Protein AF-A0A3E0HCX8-F1 (afdb_monomer_lite)

Secondary structure (DSSP, 8-state):
------PPPHHHHHHHHHHHHTT------HHHHHHHHHHTTTS-HHHHHHHHHHHHTT-STT--HHHHHHHHHHHHHHHHHHHHHT---HHHHHHHHHHHHHHHHHHHHHHTT----HHHHHHHTS----TTT-PPTTSPPPS-PBPTTSPBPPPPTTT-S-HHHHSPP------------

Foldseek 3Di:
DPPPADQQDLVLLVVLVVLLVVLAVDDADPVLSVVLSVLCTRPHSVLLSVLLVVVSVPPSHPDDSVSSVVSSVVVVVVVVVVVVVPPDDPVVVVVVVVVVVVVVVVVVCVVVVNDDPVLLLVLLQQFQPQPQQRAHRNGATDQRGDDPVRHRFDADPVNNHGVSSSDDPPPPPPPPPPDDD

pLDDT: mean 82.27, std 14.95, range [37.5, 96.38]

InterPro domains:
  IPR056911 DNA-binding phage zinc finger domain, putative [PF24623] (120-174)

Structure (mmCIF, N/CA/C/O backbone):
data_AF-A0A3E0HCX8-F1
#
_entry.id   AF-A0A3E0HCX8-F1
#
loop_
_atom_site.group_PDB
_atom_site.id
_atom_site.type_symbol
_atom_site.label_atom_id
_atom_site.label_alt_id
_atom_site.label_comp_id
_atom_site.label_asym_id
_atom_site.label_entity_id
_atom_site.label_seq_id
_atom_site.pdbx_PDB_ins_code
_atom_site.Cartn_x
_atom_site.Cartn_y
_atom_site.Cartn_z
_atom_site.occupancy
_atom_site.B_iso_or_equiv
_atom_site.auth_seq_id
_atom_site.auth_comp_id
_atom_site.auth_asym_id
_atom_site.auth_atom_id
_atom_site.pdbx_PDB_model_num
ATOM 1 N N . MET A 1 1 ? 6.640 -11.085 9.392 1.00 37.50 1 MET A N 1
ATOM 2 C CA . MET A 1 1 ? 6.836 -10.584 10.765 1.00 37.50 1 MET A CA 1
ATOM 3 C C . MET A 1 1 ? 5.484 -10.654 11.434 1.00 37.50 1 MET A C 1
ATOM 5 O O . MET A 1 1 ? 4.634 -9.818 11.158 1.00 37.50 1 MET A O 1
ATOM 9 N N . SER A 1 2 ? 5.235 -11.751 12.145 1.00 38.41 2 SER A N 1
ATOM 10 C CA . SER A 1 2 ? 4.020 -11.925 12.931 1.00 38.41 2 SER A CA 1
ATOM 11 C C . SER A 1 2 ? 4.096 -10.923 14.069 1.00 38.41 2 SER A C 1
ATOM 13 O O . SER A 1 2 ? 4.985 -11.025 14.909 1.00 38.41 2 SER A O 1
ATOM 15 N N . ASP A 1 3 ? 3.242 -9.910 14.012 1.00 44.31 3 ASP A N 1
ATOM 16 C CA . ASP A 1 3 ? 3.047 -8.960 15.094 1.00 44.31 3 ASP A CA 1
ATOM 17 C C . ASP A 1 3 ? 2.456 -9.766 16.255 1.00 44.31 3 ASP A C 1
ATOM 19 O O . ASP A 1 3 ? 1.280 -10.138 16.242 1.00 44.31 3 ASP A O 1
ATOM 23 N N . SER A 1 4 ? 3.323 -10.216 17.163 1.00 47.84 4 SER A N 1
ATOM 24 C CA . SER A 1 4 ? 2.932 -10.940 18.366 1.00 47.84 4 SER A CA 1
ATOM 25 C C . SER A 1 4 ? 2.041 -10.005 19.165 1.00 47.84 4 SER A C 1
ATOM 27 O O . SER A 1 4 ? 2.538 -9.070 19.785 1.00 47.84 4 SER A O 1
ATOM 29 N N . GLY A 1 5 ? 0.730 -10.244 19.060 1.00 54.16 5 GLY A N 1
ATOM 30 C CA . GLY A 1 5 ? -0.340 -9.384 19.543 1.00 54.16 5 GLY A CA 1
ATOM 31 C C . GLY A 1 5 ? -0.042 -8.831 20.924 1.00 54.16 5 GLY A C 1
ATOM 32 O O . GLY A 1 5 ? -0.191 -9.526 21.930 1.00 54.16 5 GLY A O 1
ATOM 33 N N . GLN A 1 6 ? 0.388 -7.573 20.956 1.00 62.09 6 GLN A N 1
ATOM 34 C CA . GLN A 1 6 ? 0.545 -6.847 22.196 1.00 62.09 6 GLN A CA 1
ATOM 35 C C . GLN A 1 6 ? -0.831 -6.794 22.854 1.00 62.09 6 GLN A C 1
ATOM 37 O O . GLN A 1 6 ? -1.785 -6.250 22.295 1.00 62.09 6 GLN A O 1
ATOM 42 N N . LEU A 1 7 ? -0.940 -7.455 24.008 1.00 68.94 7 LEU A N 1
ATOM 43 C CA . LEU A 1 7 ? -2.175 -7.518 24.775 1.00 68.94 7 LEU A CA 1
ATOM 44 C C . LEU A 1 7 ? -2.621 -6.091 25.091 1.00 68.94 7 LEU A C 1
ATOM 46 O O . LEU A 1 7 ? -1.840 -5.280 25.591 1.00 68.94 7 LEU A O 1
ATOM 50 N N . MET A 1 8 ? -3.874 -5.795 24.762 1.00 82.94 8 MET A N 1
ATOM 51 C CA . MET A 1 8 ? -4.423 -4.453 24.863 1.00 82.94 8 MET A CA 1
ATOM 52 C C . MET A 1 8 ? -4.420 -3.998 26.326 1.00 82.94 8 MET A C 1
ATOM 54 O O . MET A 1 8 ? -5.011 -4.643 27.197 1.00 82.94 8 MET A O 1
ATOM 58 N N . THR A 1 9 ? -3.705 -2.910 26.615 1.00 90.44 9 THR A N 1
ATOM 59 C CA . THR A 1 9 ? -3.543 -2.426 27.989 1.00 90.44 9 THR A CA 1
ATOM 60 C C . THR A 1 9 ? -4.801 -1.696 28.463 1.00 90.44 9 THR A C 1
ATOM 62 O O . THR A 1 9 ? -5.628 -1.261 27.659 1.00 90.44 9 THR A O 1
ATOM 65 N N . ARG A 1 10 ? -4.940 -1.487 29.781 1.00 91.44 10 ARG A N 1
ATOM 66 C CA . ARG A 1 10 ? -6.022 -0.650 30.334 1.00 91.44 10 ARG A CA 1
ATOM 67 C C . ARG A 1 10 ? -6.032 0.746 29.700 1.00 91.44 10 ARG A C 1
ATOM 69 O O . ARG A 1 10 ? -7.096 1.263 29.385 1.00 91.44 10 ARG A O 1
ATOM 76 N N . THR A 1 11 ? -4.855 1.323 29.458 1.00 93.31 11 THR A N 1
ATOM 77 C CA . THR A 1 11 ? -4.699 2.617 28.781 1.00 93.31 11 THR A CA 1
ATOM 78 C C . THR A 1 11 ? -5.240 2.586 27.352 1.00 93.31 11 THR A C 1
ATOM 80 O O . THR A 1 11 ? -5.901 3.533 26.931 1.00 93.31 11 THR A O 1
ATOM 83 N N . ASP A 1 12 ? -5.004 1.501 26.617 1.00 94.06 12 ASP A N 1
ATOM 84 C CA . ASP A 1 12 ? -5.488 1.344 25.242 1.00 94.06 12 ASP A CA 1
ATOM 85 C C . ASP A 1 12 ? -7.011 1.212 25.196 1.00 94.06 12 ASP A C 1
ATOM 87 O O . ASP A 1 12 ? -7.665 1.872 24.392 1.00 94.06 12 ASP A O 1
ATOM 91 N N . VAL A 1 13 ? -7.599 0.446 26.119 1.00 94.94 13 VAL A N 1
ATOM 92 C CA . VAL A 1 13 ? -9.060 0.347 26.250 1.00 94.94 13 VAL A CA 1
ATOM 93 C C . VAL A 1 13 ? -9.666 1.704 26.598 1.00 94.94 13 VAL A C 1
ATOM 95 O O . VAL A 1 13 ? -10.637 2.112 25.967 1.00 94.94 13 VAL A O 1
ATOM 98 N N . THR A 1 14 ? -9.075 2.451 27.536 1.00 94.88 14 THR A N 1
ATOM 99 C CA . THR A 1 14 ? -9.536 3.809 27.864 1.00 94.88 14 THR A CA 1
ATOM 100 C C . THR A 1 14 ? -9.515 4.716 26.635 1.00 94.88 14 THR A C 1
ATOM 102 O O . THR A 1 14 ? -10.491 5.422 26.392 1.00 94.88 14 THR A O 1
ATOM 105 N N . LYS A 1 15 ? -8.460 4.664 25.808 1.00 95.19 15 LYS A N 1
ATOM 106 C CA . LYS A 1 15 ? -8.412 5.412 24.538 1.00 95.19 15 LYS A CA 1
ATOM 107 C C . LYS A 1 15 ? -9.554 5.020 23.600 1.00 95.19 15 LYS A C 1
ATOM 109 O O . LYS A 1 15 ? -10.199 5.906 23.045 1.00 95.19 15 LYS A O 1
ATOM 114 N N . LEU A 1 16 ? -9.840 3.724 23.454 1.00 95.19 16 LEU A N 1
ATOM 115 C CA . LEU A 1 16 ? -10.945 3.240 22.618 1.00 95.19 16 LEU A CA 1
ATOM 116 C C . LEU A 1 16 ? -12.315 3.710 23.122 1.00 95.19 16 LEU A C 1
ATOM 118 O O . LEU A 1 16 ? -13.170 4.086 22.316 1.00 95.19 16 LEU A O 1
ATOM 122 N N . LEU A 1 17 ? -12.533 3.719 24.439 1.00 94.69 17 LEU A N 1
ATOM 123 C CA . LEU A 1 17 ? -13.778 4.215 25.026 1.00 94.69 17 LEU A CA 1
ATOM 124 C C . LEU A 1 17 ? -13.930 5.724 24.810 1.00 94.69 17 LEU A C 1
ATOM 126 O O . LEU A 1 17 ? -14.997 6.168 24.388 1.00 94.69 17 LEU A O 1
ATOM 130 N N . THR A 1 18 ? -12.858 6.495 25.018 1.00 94.19 18 THR A N 1
ATOM 131 C CA . THR A 1 18 ? -12.828 7.936 24.726 1.00 94.19 18 THR A CA 1
ATOM 132 C C . THR A 1 18 ? -13.128 8.199 23.253 1.00 94.19 18 THR A C 1
ATOM 134 O O . THR A 1 18 ? -13.998 9.009 22.937 1.00 94.19 18 THR A O 1
ATOM 137 N N . LEU A 1 19 ? -12.493 7.459 22.341 1.00 94.31 19 LEU A N 1
ATOM 138 C CA . LEU A 1 19 ? -12.779 7.549 20.911 1.00 94.31 19 LEU A CA 1
ATOM 139 C C . LEU A 1 19 ? -14.252 7.238 20.615 1.00 94.31 19 LEU A C 1
ATOM 141 O O . LEU A 1 19 ? -14.906 7.972 19.881 1.00 94.31 19 LEU A O 1
ATOM 145 N N . THR A 1 20 ? -14.808 6.195 21.223 1.00 93.75 20 THR A N 1
ATOM 146 C CA . THR A 1 20 ? -16.213 5.814 21.024 1.00 93.75 20 THR A CA 1
ATOM 147 C C . THR A 1 20 ? -17.178 6.887 21.536 1.00 93.75 20 THR A C 1
ATOM 149 O O . THR A 1 20 ? -18.170 7.183 20.871 1.00 93.75 20 THR A O 1
ATOM 152 N N . SER A 1 21 ? -16.863 7.532 22.664 1.00 92.19 21 SER A N 1
ATOM 153 C CA . SER A 1 21 ? -17.661 8.642 23.206 1.00 92.19 21 SER A CA 1
ATOM 154 C C . SER A 1 21 ? -17.663 9.895 22.325 1.00 92.19 21 SER A C 1
ATOM 156 O O . SER A 1 21 ? -18.564 10.717 22.440 1.00 92.19 21 SER A O 1
ATOM 158 N N . SER A 1 22 ? -16.709 10.034 21.394 1.00 92.75 22 SER A N 1
ATOM 159 C CA . SER A 1 22 ? -16.753 11.122 20.406 1.00 92.75 22 SER A CA 1
ATOM 160 C C . SER A 1 22 ? -17.851 10.931 19.349 1.00 92.75 22 SER A C 1
ATOM 162 O O . SER A 1 22 ? -18.271 11.900 18.720 1.00 92.75 22 SER A O 1
ATOM 164 N N . PHE A 1 23 ? -18.337 9.696 19.172 1.00 91.38 23 PHE A N 1
ATOM 165 C CA . PHE A 1 23 ? -19.382 9.346 18.205 1.00 91.38 23 PHE A CA 1
ATOM 166 C C . PHE A 1 23 ? -20.729 9.035 18.860 1.00 91.38 23 PHE A C 1
ATOM 168 O O . PHE A 1 23 ? -21.768 9.305 18.264 1.00 91.38 23 PHE A O 1
ATOM 175 N N . SER A 1 24 ? -20.722 8.473 20.070 1.00 86.31 24 SER A N 1
ATOM 176 C CA . SER A 1 24 ? -21.925 8.062 20.794 1.00 86.31 24 SER A CA 1
ATOM 177 C C . SER A 1 24 ? -22.208 8.974 21.984 1.00 86.31 24 SER A C 1
ATOM 179 O O . SER A 1 24 ? -21.302 9.359 22.716 1.00 86.31 24 SER A O 1
ATOM 181 N N . ARG A 1 25 ? -23.491 9.240 22.252 1.00 83.62 25 ARG A N 1
ATOM 182 C CA . ARG A 1 25 ? -23.929 9.973 23.457 1.00 83.62 25 ARG A CA 1
ATOM 183 C C . ARG A 1 25 ? -23.966 9.109 24.725 1.00 83.62 25 ARG A C 1
ATOM 185 O O . ARG A 1 25 ? -24.371 9.590 25.781 1.00 83.62 25 ARG A O 1
ATOM 192 N N . ARG A 1 26 ? -23.599 7.825 24.636 1.00 83.69 26 ARG A N 1
ATOM 193 C CA . ARG A 1 26 ? -23.621 6.896 25.770 1.00 83.69 26 ARG A CA 1
ATOM 194 C C . ARG A 1 26 ? -22.468 7.187 26.734 1.00 83.69 26 ARG A C 1
ATOM 196 O O . ARG A 1 26 ? -21.304 7.151 26.347 1.00 83.69 26 ARG A O 1
ATOM 203 N N . ALA A 1 27 ? -22.796 7.368 28.013 1.00 81.50 27 ALA A N 1
ATOM 204 C CA . ALA A 1 27 ? -21.803 7.380 29.083 1.00 81.50 27 ALA A CA 1
ATOM 205 C C . ALA A 1 27 ? -21.183 5.983 29.242 1.00 81.50 27 ALA A C 1
ATOM 207 O O . ALA A 1 27 ? -21.900 4.983 29.327 1.00 81.50 27 ALA A O 1
ATOM 208 N N . MET A 1 28 ? -19.853 5.923 29.265 1.00 86.19 28 MET A N 1
ATOM 209 C CA . MET A 1 28 ? -19.089 4.683 29.403 1.00 86.19 28 MET A CA 1
ATOM 210 C C . MET A 1 28 ? -18.434 4.662 30.781 1.00 86.19 28 MET A C 1
ATOM 212 O O . MET A 1 28 ? -17.716 5.595 31.138 1.00 86.19 28 MET A O 1
ATOM 216 N N . GLY A 1 29 ? -18.726 3.623 31.562 1.00 88.31 29 GLY A N 1
ATOM 217 C CA . GLY A 1 29 ? -18.249 3.481 32.940 1.00 88.31 29 GLY A CA 1
ATOM 218 C C . GLY A 1 29 ? -17.142 2.438 33.098 1.00 88.31 29 GLY A C 1
ATOM 219 O O . GLY A 1 29 ? -16.717 1.792 32.142 1.00 88.31 29 GLY A O 1
ATOM 220 N N . GLU A 1 30 ? -16.705 2.211 34.337 1.00 90.38 30 GLU A N 1
ATOM 221 C CA . GLU A 1 30 ? -15.679 1.202 34.651 1.00 90.38 30 GLU A CA 1
ATOM 222 C C . GLU A 1 30 ? -16.102 -0.228 34.268 1.00 90.38 30 GLU A C 1
ATOM 224 O O . GLU A 1 30 ? -15.280 -1.028 33.821 1.00 90.38 30 GLU A O 1
ATOM 229 N N . VAL A 1 31 ? -17.400 -0.532 34.345 1.00 92.12 31 VAL A N 1
ATOM 230 C CA . VAL A 1 31 ? -17.955 -1.812 33.878 1.00 92.12 31 VAL A CA 1
ATOM 231 C C . VAL A 1 31 ? -17.767 -1.984 32.366 1.00 92.12 31 VAL A C 1
ATOM 233 O O . VAL A 1 31 ? -17.425 -3.076 31.910 1.00 92.12 31 VAL A O 1
ATOM 236 N N . ASP A 1 32 ? -17.941 -0.915 31.578 1.00 92.06 32 ASP A N 1
ATOM 237 C CA . ASP A 1 32 ? -17.680 -0.965 30.137 1.00 92.06 32 ASP A CA 1
ATOM 238 C C . ASP A 1 32 ? -16.187 -1.186 29.869 1.00 92.06 32 ASP A C 1
ATOM 240 O O . ASP A 1 32 ? -15.846 -1.983 29.002 1.00 92.06 32 ASP A O 1
ATOM 244 N N . LEU A 1 33 ? -15.298 -0.563 30.647 1.00 93.88 33 LEU A N 1
ATOM 245 C CA . LEU A 1 33 ? -13.852 -0.764 30.529 1.00 93.88 33 LEU A CA 1
ATOM 246 C C . LEU A 1 33 ? -13.452 -2.225 30.735 1.00 93.88 33 LEU A C 1
ATOM 248 O O . LEU A 1 33 ? -12.761 -2.782 29.883 1.00 93.88 33 LEU A O 1
ATOM 252 N N . LEU A 1 34 ? -13.917 -2.867 31.808 1.00 92.44 34 LEU A N 1
ATOM 253 C CA . LEU A 1 34 ? -13.608 -4.277 32.065 1.00 92.44 34 LEU A CA 1
ATOM 254 C C . LEU A 1 34 ? -14.168 -5.189 30.967 1.00 92.44 34 LEU A C 1
ATOM 256 O O . LEU A 1 34 ? -13.465 -6.079 30.486 1.00 92.44 34 LEU A O 1
ATOM 260 N N . ARG A 1 35 ? -15.405 -4.933 30.517 1.00 93.56 35 ARG A N 1
ATOM 261 C CA . ARG A 1 35 ? -16.025 -5.702 29.430 1.00 93.56 35 ARG A CA 1
ATOM 262 C C . ARG A 1 35 ? -15.241 -5.568 28.127 1.00 93.56 35 ARG A C 1
ATOM 264 O O . ARG A 1 35 ? -14.936 -6.567 27.490 1.00 93.56 35 ARG A O 1
ATOM 271 N N . TRP A 1 36 ? -14.894 -4.345 27.730 1.00 94.81 36 TRP A N 1
ATOM 272 C CA . TRP A 1 36 ? -14.133 -4.099 26.505 1.00 94.81 36 TRP A CA 1
ATOM 273 C C . TRP A 1 36 ? -12.730 -4.699 26.572 1.00 94.81 36 TRP A C 1
ATOM 275 O O . TRP A 1 36 ? -12.264 -5.246 25.578 1.00 94.81 36 TRP A O 1
ATOM 285 N N . GLN A 1 37 ? -12.074 -4.635 27.733 1.00 93.56 37 GLN A N 1
ATOM 286 C CA . GLN A 1 37 ? -10.762 -5.243 27.933 1.00 93.56 37 GLN A CA 1
ATOM 287 C C . GLN A 1 37 ? -10.806 -6.764 27.753 1.00 93.56 37 GLN A C 1
ATOM 289 O O . GLN A 1 37 ? -9.926 -7.329 27.106 1.00 93.56 37 GLN A O 1
ATOM 294 N N . HIS A 1 38 ? -11.832 -7.414 28.301 1.00 93.38 38 HIS A N 1
ATOM 295 C CA . HIS A 1 38 ? -12.039 -8.848 28.149 1.00 93.38 38 HIS A CA 1
ATOM 296 C C . HIS A 1 38 ? -12.384 -9.229 26.701 1.00 93.38 38 HIS A C 1
ATOM 298 O O . HIS A 1 38 ? -11.726 -10.081 26.108 1.00 93.38 38 HIS A O 1
ATOM 304 N N . ASP A 1 39 ? -13.377 -8.568 26.105 1.00 94.56 39 ASP A N 1
ATOM 305 C CA . ASP A 1 39 ? -13.926 -8.963 24.802 1.00 94.56 39 ASP A CA 1
ATOM 306 C C . ASP A 1 39 ? -12.959 -8.705 23.640 1.00 94.56 39 ASP A C 1
ATOM 308 O O . ASP A 1 39 ? -12.968 -9.424 22.639 1.00 94.56 39 ASP A O 1
ATOM 312 N N . LEU A 1 40 ? -12.124 -7.673 23.758 1.00 93.88 40 LEU A N 1
ATOM 313 C CA . LEU A 1 40 ? -11.148 -7.297 22.737 1.00 93.88 40 LEU A CA 1
ATOM 314 C C . LEU A 1 40 ? -9.751 -7.875 23.017 1.00 93.88 40 LEU A C 1
ATOM 316 O O . LEU A 1 40 ? -8.783 -7.502 22.348 1.00 93.88 40 LEU A O 1
ATOM 320 N N . ALA A 1 41 ? -9.632 -8.809 23.964 1.00 90.75 41 ALA A N 1
ATOM 321 C CA . ALA A 1 41 ? -8.395 -9.540 24.190 1.00 90.75 41 ALA A CA 1
ATOM 322 C C . ALA A 1 41 ? -7.952 -10.261 22.900 1.00 90.75 41 ALA A C 1
ATOM 324 O O . ALA A 1 41 ? -8.715 -11.001 22.277 1.00 90.75 41 ALA A O 1
ATOM 325 N N . GLY A 1 42 ? -6.704 -10.026 22.483 1.00 89.25 42 GLY A N 1
ATOM 326 C CA . GLY A 1 42 ? -6.129 -10.608 21.263 1.00 89.25 42 GLY A CA 1
ATOM 327 C C . GLY A 1 42 ? -6.338 -9.799 19.975 1.00 89.25 42 GLY A C 1
ATOM 328 O O . GLY A 1 42 ? -5.914 -10.253 18.910 1.00 89.25 42 GLY A O 1
ATOM 329 N N . TYR A 1 43 ? -6.944 -8.611 20.046 1.00 92.25 43 TYR A N 1
ATOM 330 C CA . TYR A 1 43 ? -7.006 -7.656 18.933 1.00 92.25 43 TYR A CA 1
ATOM 331 C C . TYR A 1 43 ? -6.056 -6.477 19.171 1.00 92.25 43 TYR A C 1
ATOM 333 O O . TYR A 1 43 ? -5.843 -6.063 20.310 1.00 92.25 43 TYR A O 1
ATOM 341 N N . GLY A 1 44 ? -5.472 -5.941 18.096 1.00 92.06 44 GLY A N 1
ATOM 342 C CA . GLY A 1 44 ? -4.581 -4.783 18.184 1.00 92.06 44 GLY A CA 1
ATOM 343 C C . GLY A 1 44 ? -5.350 -3.465 18.311 1.00 92.06 44 GLY A C 1
ATOM 344 O O . GLY A 1 44 ? -6.409 -3.302 17.702 1.00 92.06 44 GLY A O 1
ATOM 345 N N . LEU A 1 45 ? -4.786 -2.491 19.038 1.00 93.50 45 LEU A N 1
ATOM 346 C CA . LEU A 1 45 ? -5.384 -1.159 19.221 1.00 93.50 45 LEU A CA 1
ATOM 347 C C . LEU A 1 45 ? -5.751 -0.498 17.881 1.00 93.50 45 LEU A C 1
ATOM 349 O O . LEU A 1 45 ? -6.872 -0.031 17.706 1.00 93.50 45 LEU A O 1
ATOM 353 N N . THR A 1 46 ? -4.835 -0.517 16.912 1.00 93.69 46 THR A N 1
ATOM 354 C CA . THR A 1 46 ? -5.027 0.121 15.600 1.00 93.69 46 THR A CA 1
ATOM 355 C C . THR A 1 46 ? -6.143 -0.531 14.779 1.00 93.69 46 THR A C 1
ATOM 357 O O . THR A 1 46 ? -6.882 0.161 14.077 1.00 93.69 46 THR A O 1
ATOM 360 N N . GLU A 1 47 ? -6.315 -1.854 14.878 1.00 93.69 47 GLU A N 1
ATOM 361 C CA . GLU A 1 47 ? -7.426 -2.566 14.236 1.00 93.69 47 GLU A CA 1
ATOM 362 C C . GLU A 1 47 ? -8.768 -2.171 14.864 1.00 93.69 47 GLU A C 1
ATOM 364 O O . GLU A 1 47 ? -9.745 -1.952 14.143 1.00 93.69 47 GLU A O 1
ATOM 369 N N . CYS A 1 48 ? -8.805 -2.038 16.192 1.00 95.75 48 CYS A N 1
ATOM 370 C CA . CYS A 1 48 ? -9.980 -1.585 16.930 1.00 95.75 48 CYS A CA 1
ATOM 371 C C . CYS A 1 48 ? -10.353 -0.136 16.579 1.00 95.75 48 CYS A C 1
ATOM 373 O O . CYS A 1 48 ? -11.512 0.127 16.261 1.00 95.75 48 CYS A O 1
ATOM 375 N N . GLU A 1 49 ? -9.391 0.792 16.559 1.00 96.19 49 GLU A N 1
ATOM 376 C CA . GLU A 1 49 ? -9.615 2.191 16.162 1.00 96.19 49 GLU A CA 1
ATOM 377 C C . GLU A 1 49 ? -10.164 2.285 14.734 1.00 96.19 49 GLU A C 1
ATOM 379 O O . GLU A 1 49 ? -11.189 2.928 14.492 1.00 96.19 49 GLU A O 1
ATOM 384 N N . ALA A 1 50 ? -9.536 1.588 13.781 1.00 95.94 50 ALA A N 1
ATOM 385 C CA . ALA A 1 50 ? -9.986 1.565 12.393 1.00 95.94 50 ALA A CA 1
ATOM 386 C C . ALA A 1 50 ? -11.411 1.000 12.253 1.00 95.94 50 ALA A C 1
ATOM 388 O O . ALA A 1 50 ? -12.219 1.531 11.486 1.00 95.94 50 ALA A O 1
ATOM 389 N N . ALA A 1 51 ? -11.740 -0.053 13.005 1.00 96.38 51 ALA A N 1
ATOM 390 C CA . ALA A 1 51 ? -13.076 -0.637 13.023 1.00 96.38 51 ALA A CA 1
ATOM 391 C C . ALA A 1 51 ? -14.129 0.312 13.622 1.00 96.38 51 ALA A C 1
ATOM 393 O O . ALA A 1 51 ? -15.238 0.382 13.086 1.00 96.38 51 ALA A O 1
ATOM 394 N N . ILE A 1 52 ? -13.783 1.079 14.664 1.00 96.19 52 ILE A N 1
ATOM 395 C CA . ILE A 1 52 ? -14.652 2.120 15.237 1.00 96.19 52 ILE A CA 1
ATOM 396 C C . ILE A 1 52 ? -14.935 3.204 14.196 1.00 96.19 52 ILE A C 1
ATOM 398 O O . ILE A 1 52 ? -16.101 3.456 13.899 1.00 96.19 52 ILE A O 1
ATOM 402 N N . TYR A 1 53 ? -13.902 3.782 13.571 1.00 96.38 53 TYR A N 1
ATOM 403 C CA . TYR A 1 53 ? -14.085 4.800 12.527 1.00 96.38 53 TYR A CA 1
ATOM 404 C C . TYR A 1 53 ? -14.923 4.285 11.352 1.00 96.38 53 TYR A C 1
ATOM 406 O O . TYR A 1 53 ? -15.781 4.998 10.829 1.00 96.38 53 TYR A O 1
ATOM 414 N N . ALA A 1 54 ? -14.690 3.043 10.921 1.00 94.19 54 ALA A N 1
ATOM 415 C CA . ALA A 1 54 ? -15.452 2.435 9.837 1.00 94.19 54 ALA A CA 1
ATOM 416 C C . ALA A 1 54 ? -16.927 2.229 10.213 1.00 94.19 54 ALA A C 1
ATOM 418 O O . ALA A 1 54 ? -17.805 2.458 9.381 1.00 94.19 54 ALA A O 1
ATOM 419 N N . HIS A 1 55 ? -17.213 1.811 11.449 1.00 95.25 55 HIS A N 1
ATOM 420 C CA . HIS A 1 55 ? -18.586 1.607 11.896 1.00 95.25 55 HIS A CA 1
ATOM 421 C C . HIS A 1 55 ? -19.325 2.925 12.128 1.00 95.25 55 HIS A C 1
ATOM 423 O O . HIS A 1 55 ? -20.453 3.061 11.648 1.00 95.25 55 HIS A O 1
ATOM 429 N N . ALA A 1 56 ? -18.675 3.899 12.772 1.00 93.81 56 ALA A N 1
ATOM 430 C CA . ALA A 1 56 ? -19.255 5.191 13.127 1.00 93.81 56 ALA A CA 1
ATOM 431 C C . ALA A 1 56 ? -19.798 5.959 11.912 1.00 93.81 56 ALA A C 1
ATOM 433 O O . ALA A 1 56 ? -20.812 6.641 12.018 1.00 93.81 56 ALA A O 1
ATOM 434 N N . LYS A 1 57 ? -19.194 5.776 10.727 1.00 92.44 57 LYS A N 1
ATOM 435 C CA . LYS A 1 57 ? -19.704 6.325 9.455 1.00 92.44 57 LYS A CA 1
ATOM 436 C C . LYS A 1 57 ? -21.102 5.831 9.076 1.00 92.44 57 LYS A C 1
ATOM 438 O O . LYS A 1 57 ? -21.798 6.503 8.326 1.00 92.44 57 LYS A O 1
ATOM 443 N N . THR A 1 58 ? -21.472 4.634 9.522 1.00 92.50 58 THR A N 1
ATOM 444 C CA . THR A 1 58 ? -22.735 3.970 9.158 1.00 92.50 58 THR A CA 1
ATOM 445 C C . THR A 1 58 ? -23.740 3.944 10.300 1.00 92.50 58 THR A C 1
ATOM 447 O O . THR A 1 58 ? -24.933 4.072 10.059 1.00 92.50 58 THR A O 1
ATOM 450 N N . ASN A 1 59 ? -23.269 3.759 11.532 1.00 91.12 59 ASN A N 1
ATOM 451 C CA . ASN A 1 59 ? -24.097 3.739 12.726 1.00 91.12 59 ASN A CA 1
ATOM 452 C C . ASN A 1 59 ? -23.237 4.152 13.938 1.00 91.12 59 ASN A C 1
ATOM 454 O O . ASN A 1 59 ? -22.508 3.316 14.477 1.00 91.12 59 ASN A O 1
ATOM 458 N N . PRO A 1 60 ? -23.275 5.430 14.344 1.00 85.75 60 PRO A N 1
ATOM 459 C CA . PRO A 1 60 ? -22.458 5.936 15.445 1.00 85.75 60 PRO A CA 1
ATOM 460 C C . PRO A 1 60 ? -22.925 5.458 16.830 1.00 85.75 60 PRO A C 1
ATOM 462 O O . PRO A 1 60 ? -22.101 5.317 17.731 1.00 85.75 60 PRO A O 1
ATOM 465 N N . ASP A 1 61 ? -24.210 5.138 17.004 1.00 83.56 61 ASP A N 1
ATOM 466 C CA . ASP A 1 61 ? -24.771 4.751 18.307 1.00 83.56 61 ASP A CA 1
ATOM 467 C C . ASP A 1 61 ? -24.636 3.246 18.611 1.00 83.56 61 ASP A C 1
ATOM 469 O O . ASP A 1 61 ? -24.793 2.817 19.753 1.00 83.56 61 ASP A O 1
ATOM 473 N N . GLY A 1 62 ? -24.307 2.431 17.603 1.00 88.50 62 GLY A N 1
ATOM 474 C CA . GLY A 1 62 ? -24.205 0.968 17.694 1.00 88.50 62 GLY A CA 1
ATOM 475 C C . GLY A 1 62 ? -22.825 0.412 18.066 1.00 88.50 62 GLY A C 1
ATOM 476 O O . GLY A 1 62 ? -22.594 -0.793 17.923 1.00 88.50 62 GLY A O 1
ATOM 477 N N . ILE A 1 63 ? -21.885 1.253 18.508 1.00 93.12 63 ILE A N 1
ATOM 478 C CA . ILE A 1 63 ? -20.497 0.834 18.736 1.00 93.12 63 ILE A CA 1
ATOM 479 C C . ILE A 1 63 ? -20.404 -0.042 19.997 1.00 93.12 63 ILE A C 1
ATOM 481 O O . ILE A 1 63 ? -20.494 0.425 21.131 1.00 93.12 63 ILE A O 1
ATOM 485 N N . THR A 1 64 ? -20.187 -1.340 19.787 1.00 94.06 64 THR A N 1
ATOM 486 C CA . THR A 1 64 ? -19.983 -2.348 20.837 1.00 94.06 64 THR A CA 1
ATOM 487 C C . THR A 1 64 ? -18.781 -3.237 20.498 1.00 94.06 64 THR A C 1
ATOM 489 O O . THR A 1 64 ? -18.442 -3.362 19.314 1.00 94.06 64 THR A O 1
ATOM 492 N N . PRO A 1 65 ? -18.152 -3.909 21.485 1.00 94.50 65 PRO A N 1
ATOM 493 C CA . PRO A 1 65 ? -17.027 -4.814 21.231 1.00 94.50 65 PRO A CA 1
ATOM 494 C C . PRO A 1 65 ? -17.340 -5.875 20.172 1.00 94.50 65 PRO A C 1
ATOM 496 O O . PRO A 1 65 ? -16.559 -6.085 19.248 1.00 94.50 65 PRO A O 1
ATOM 499 N N . THR A 1 66 ? -18.527 -6.482 20.228 1.00 96.06 66 THR A N 1
ATOM 500 C CA . THR A 1 66 ? -18.967 -7.500 19.264 1.00 96.06 66 THR A CA 1
ATOM 501 C C . THR A 1 66 ? -18.983 -6.974 17.828 1.00 96.06 66 THR A C 1
ATOM 503 O O . THR A 1 66 ? -18.539 -7.663 16.907 1.00 96.06 66 THR A O 1
ATOM 506 N N . VAL A 1 67 ? -19.451 -5.738 17.626 1.00 95.25 67 VAL A N 1
ATOM 507 C CA . VAL A 1 67 ? -19.478 -5.099 16.304 1.00 95.25 67 VAL A CA 1
ATOM 508 C C . VAL A 1 67 ? -18.065 -4.799 15.811 1.00 95.25 67 VAL A C 1
ATOM 510 O O . VAL A 1 67 ? -17.753 -5.076 14.651 1.00 95.25 67 VAL A O 1
ATOM 513 N N . ILE A 1 68 ? -17.193 -4.291 16.684 1.00 95.81 68 ILE A N 1
ATOM 514 C CA . ILE A 1 68 ? -15.782 -4.025 16.367 1.00 95.81 68 ILE A CA 1
ATOM 515 C C . ILE A 1 68 ? -15.093 -5.320 15.921 1.00 95.81 68 ILE A C 1
ATOM 517 O O . ILE A 1 68 ? -14.502 -5.366 14.843 1.00 95.81 68 ILE A O 1
ATOM 521 N N . ILE A 1 69 ? -15.257 -6.407 16.679 1.00 96.19 69 ILE A N 1
ATOM 522 C CA . ILE A 1 69 ? -14.710 -7.730 16.349 1.00 96.19 69 ILE A CA 1
ATOM 523 C C . ILE A 1 69 ? -15.208 -8.212 14.982 1.00 96.19 69 ILE A C 1
ATOM 525 O O . ILE A 1 69 ? -14.419 -8.686 14.160 1.00 96.19 69 ILE A O 1
ATOM 529 N N . ALA A 1 70 ? -16.511 -8.085 14.710 1.00 96.00 70 ALA A N 1
ATOM 530 C CA . ALA A 1 70 ? -17.085 -8.472 13.425 1.00 96.00 70 ALA A CA 1
ATOM 531 C C . ALA A 1 70 ? -16.472 -7.669 12.263 1.00 96.00 70 ALA A C 1
ATOM 533 O O . ALA A 1 70 ? -16.127 -8.247 11.229 1.00 96.00 70 ALA A O 1
ATOM 534 N N . ARG A 1 71 ? -16.264 -6.359 12.448 1.00 95.00 71 ARG A N 1
ATOM 535 C CA . ARG A 1 71 ? -15.623 -5.480 11.458 1.00 95.00 71 ARG A CA 1
ATOM 536 C C . ARG A 1 71 ? -14.159 -5.835 11.223 1.00 95.00 71 ARG A C 1
ATOM 538 O O . ARG A 1 71 ? -13.751 -5.911 10.065 1.00 95.00 71 ARG A O 1
ATOM 545 N N . ILE A 1 72 ? -13.392 -6.127 12.273 1.00 95.56 72 ILE A N 1
ATOM 546 C CA . ILE A 1 72 ? -11.997 -6.574 12.139 1.00 95.56 72 ILE A CA 1
ATOM 547 C C . ILE A 1 72 ? -11.941 -7.893 11.362 1.00 95.56 72 ILE A C 1
ATOM 549 O O . ILE A 1 72 ? -11.191 -8.012 10.393 1.00 95.56 72 ILE A O 1
ATOM 553 N N . LYS A 1 73 ? -12.783 -8.872 11.717 1.00 95.50 73 LYS A N 1
ATOM 554 C CA . LYS A 1 73 ? -12.859 -10.157 11.001 1.00 95.50 73 LYS A CA 1
ATOM 555 C C . LYS A 1 73 ? -13.227 -9.969 9.529 1.00 95.50 73 LYS A C 1
ATOM 557 O O . LYS A 1 73 ? -12.618 -10.596 8.664 1.00 95.50 73 LYS A O 1
ATOM 562 N N . GLN A 1 74 ? -14.183 -9.091 9.228 1.00 94.88 74 GLN A N 1
ATOM 563 C CA . GLN A 1 74 ? -14.550 -8.751 7.853 1.00 94.88 74 GLN A CA 1
ATOM 564 C C . GLN A 1 74 ? -13.371 -8.125 7.092 1.00 94.88 74 GLN A C 1
ATOM 566 O O . GLN A 1 74 ? -13.091 -8.530 5.964 1.00 94.88 74 GLN A O 1
ATOM 571 N N . ALA A 1 75 ? -12.659 -7.178 7.708 1.00 92.50 75 ALA A N 1
ATOM 572 C CA . ALA A 1 75 ? -11.503 -6.521 7.107 1.00 92.50 75 ALA A CA 1
ATOM 573 C C . ALA A 1 75 ? -10.354 -7.505 6.837 1.00 92.50 75 ALA A C 1
ATOM 575 O O . ALA A 1 75 ? -9.773 -7.483 5.750 1.00 92.50 75 ALA A O 1
ATOM 576 N N . ARG A 1 76 ? -10.069 -8.418 7.776 1.00 93.38 76 ARG A N 1
ATOM 577 C CA . ARG A 1 76 ? -9.065 -9.480 7.599 1.00 93.38 76 ARG A CA 1
ATOM 578 C C . ARG A 1 76 ? -9.427 -10.409 6.438 1.00 93.38 76 ARG A C 1
ATOM 580 O O . ARG A 1 76 ? -8.609 -10.582 5.540 1.00 93.38 76 ARG A O 1
ATOM 587 N N . ARG A 1 77 ? -10.678 -10.881 6.365 1.00 92.06 77 ARG A N 1
ATOM 588 C CA . ARG A 1 77 ? -11.169 -11.695 5.232 1.00 92.06 77 ARG A CA 1
ATOM 589 C C . ARG A 1 77 ? -11.068 -10.961 3.895 1.00 92.06 77 ARG A C 1
ATOM 591 O O . ARG A 1 77 ? -10.656 -11.544 2.898 1.00 92.06 77 ARG A O 1
ATOM 598 N N . ALA A 1 78 ? -11.421 -9.675 3.858 1.00 88.62 78 ALA A N 1
ATOM 599 C CA . ALA A 1 78 ? -11.309 -8.867 2.645 1.00 88.62 78 ALA A CA 1
ATOM 600 C C . ALA A 1 78 ? -9.845 -8.695 2.206 1.00 88.62 78 ALA A C 1
ATOM 602 O O . ALA A 1 78 ? -9.542 -8.770 1.013 1.00 88.62 78 ALA A O 1
ATOM 603 N N . LYS A 1 79 ? -8.928 -8.503 3.164 1.00 87.31 79 LYS A N 1
ATOM 604 C CA . LYS A 1 79 ? -7.486 -8.435 2.908 1.00 87.31 79 LYS A CA 1
ATOM 605 C C . LYS A 1 79 ? -6.960 -9.760 2.366 1.00 87.31 79 LYS A C 1
ATOM 607 O O . LYS A 1 79 ? -6.278 -9.748 1.351 1.00 87.31 79 LYS A O 1
ATOM 612 N N . GLU A 1 80 ? -7.303 -10.883 2.988 1.00 86.19 80 GLU A N 1
ATOM 613 C CA . GLU A 1 80 ? -6.923 -12.224 2.524 1.00 86.19 80 GLU A CA 1
ATOM 614 C C . GLU A 1 80 ? -7.426 -12.490 1.101 1.00 86.19 80 GLU A C 1
ATOM 616 O O . GLU A 1 80 ? -6.635 -12.838 0.224 1.00 86.19 80 GLU A O 1
ATOM 621 N N . ALA A 1 81 ? -8.706 -12.219 0.829 1.00 81.06 81 ALA A N 1
ATOM 622 C CA . ALA A 1 81 ? -9.283 -12.357 -0.506 1.00 81.06 81 ALA A CA 1
ATOM 623 C C . ALA A 1 81 ? -8.582 -11.468 -1.550 1.00 81.06 81 ALA A C 1
ATOM 625 O O . ALA A 1 81 ? -8.414 -11.872 -2.701 1.00 81.06 81 ALA A O 1
ATOM 626 N N . ARG A 1 82 ? -8.147 -10.259 -1.165 1.00 75.81 82 ARG A N 1
ATOM 627 C CA . ARG A 1 82 ? -7.374 -9.369 -2.041 1.00 75.81 82 ARG A CA 1
ATOM 628 C C . ARG A 1 82 ? -5.961 -9.892 -2.278 1.00 75.81 82 ARG A C 1
ATOM 630 O O . ARG A 1 82 ? -5.521 -9.888 -3.420 1.00 75.81 82 ARG A O 1
ATOM 637 N N . THR A 1 83 ? -5.266 -10.353 -1.243 1.00 71.88 83 THR A N 1
ATOM 638 C CA . THR A 1 83 ? -3.902 -10.891 -1.361 1.00 71.88 83 THR A CA 1
ATOM 639 C C . THR A 1 83 ? -3.870 -12.118 -2.266 1.00 71.88 83 THR A C 1
ATOM 641 O O . THR A 1 83 ? -3.012 -12.197 -3.140 1.00 71.88 83 THR A O 1
ATOM 644 N N . LEU A 1 84 ? -4.847 -13.022 -2.138 1.00 63.12 84 LEU A N 1
ATOM 645 C CA . LEU A 1 84 ? -4.968 -14.198 -3.006 1.00 63.12 84 LEU A CA 1
ATOM 646 C C . LEU A 1 84 ? -5.143 -13.827 -4.489 1.00 63.12 84 LEU A C 1
ATOM 648 O O . LEU A 1 84 ? -4.660 -14.543 -5.358 1.00 63.12 84 LEU A O 1
ATOM 652 N N . ARG A 1 85 ? -5.767 -12.682 -4.796 1.00 61.12 85 ARG A N 1
ATOM 653 C CA . ARG A 1 85 ? -5.890 -12.170 -6.174 1.00 61.12 85 ARG A CA 1
ATOM 654 C C . ARG A 1 85 ? -4.603 -11.549 -6.727 1.00 61.12 85 ARG A C 1
ATOM 656 O O . ARG A 1 85 ? -4.490 -11.411 -7.938 1.00 61.12 85 ARG A O 1
ATOM 663 N N . VAL A 1 86 ? -3.665 -11.148 -5.868 1.00 61.31 86 VAL A N 1
ATOM 664 C CA . VAL A 1 86 ? -2.418 -10.456 -6.254 1.00 61.31 86 VAL A CA 1
ATOM 665 C C . VAL A 1 86 ? -1.245 -11.435 -6.408 1.00 61.31 86 VAL A C 1
ATOM 667 O O . VAL A 1 86 ? -0.133 -11.023 -6.715 1.00 61.31 86 VAL A O 1
ATOM 670 N N . VAL A 1 87 ? -1.474 -12.747 -6.291 1.00 62.09 87 VAL A N 1
ATOM 671 C CA . VAL A 1 87 ? -0.482 -13.770 -6.667 1.00 62.09 87 VAL A CA 1
ATOM 672 C C . VAL A 1 87 ? -0.409 -13.878 -8.201 1.00 62.09 87 VAL A C 1
ATOM 674 O O . VAL A 1 87 ? -0.774 -14.885 -8.798 1.00 62.09 87 VAL A O 1
ATOM 677 N N . GLY A 1 88 ? -0.013 -12.793 -8.865 1.00 68.12 88 GLY A N 1
ATOM 678 C CA . GLY A 1 88 ? 0.396 -12.800 -10.266 1.00 68.12 88 GLY A CA 1
ATOM 679 C C . GLY A 1 88 ? 1.862 -13.211 -10.385 1.00 68.12 88 GLY A C 1
ATOM 680 O O . GLY A 1 88 ? 2.632 -13.029 -9.445 1.00 68.12 88 GLY A O 1
ATOM 681 N N . ASP A 1 89 ? 2.260 -13.756 -11.535 1.00 81.38 89 ASP A N 1
ATOM 682 C CA . ASP A 1 89 ? 3.675 -13.994 -11.835 1.00 81.38 89 ASP A CA 1
ATOM 683 C C . ASP A 1 89 ? 4.440 -12.650 -11.838 1.00 81.38 89 ASP A C 1
ATOM 685 O O . ASP A 1 89 ? 4.184 -11.804 -12.708 1.00 81.38 89 ASP A O 1
ATOM 689 N N . PRO A 1 90 ? 5.397 -12.438 -10.910 1.00 80.44 90 PRO A N 1
ATOM 690 C CA . PRO A 1 90 ? 6.156 -11.195 -10.838 1.00 80.44 90 PRO A CA 1
ATOM 691 C C . PRO A 1 90 ? 6.934 -10.886 -12.124 1.00 80.44 90 PRO A C 1
ATOM 693 O O . PRO A 1 90 ? 7.213 -9.719 -12.406 1.00 80.44 90 PRO A O 1
ATOM 696 N N . GL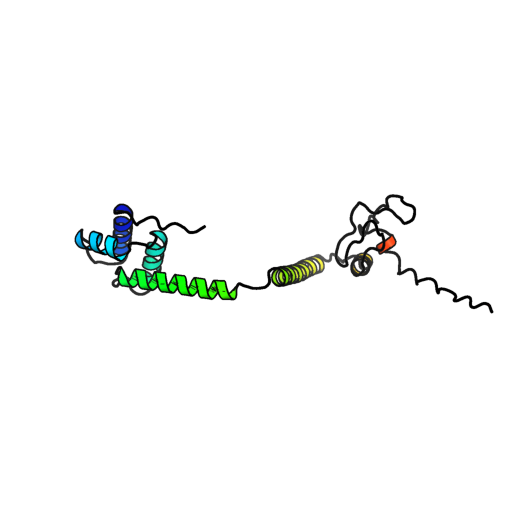N A 1 91 ? 7.317 -11.899 -12.912 1.00 82.25 91 GLN A N 1
ATOM 697 C CA . GLN A 1 91 ? 7.992 -11.677 -14.192 1.00 82.25 91 GLN A CA 1
ATOM 698 C C . GLN A 1 91 ? 7.026 -11.143 -15.248 1.00 82.25 91 GLN A C 1
ATOM 700 O O . GLN A 1 91 ? 7.325 -10.124 -15.877 1.00 82.25 91 GLN A O 1
ATOM 705 N N . ALA A 1 92 ? 5.857 -11.768 -15.405 1.00 85.38 92 ALA A N 1
ATOM 706 C CA . ALA A 1 92 ? 4.808 -11.276 -16.291 1.00 85.38 92 ALA A CA 1
ATOM 707 C C . ALA A 1 92 ? 4.367 -9.849 -15.929 1.00 85.38 92 ALA A C 1
ATOM 709 O O . ALA A 1 92 ? 4.164 -9.015 -16.814 1.00 85.38 92 ALA A O 1
ATOM 710 N N . GLU A 1 93 ? 4.258 -9.533 -14.639 1.00 83.50 93 GLU A N 1
ATOM 711 C CA . GLU A 1 93 ? 3.905 -8.192 -14.176 1.00 83.50 93 GLU A CA 1
ATOM 712 C C . GLU A 1 93 ? 4.988 -7.158 -14.527 1.00 83.50 93 GLU A C 1
ATOM 714 O O . GLU A 1 93 ? 4.687 -6.120 -15.125 1.00 83.50 93 GLU A O 1
ATOM 719 N N . ARG A 1 94 ? 6.268 -7.466 -14.275 1.00 83.94 94 ARG A N 1
ATOM 720 C CA . ARG A 1 94 ? 7.390 -6.609 -14.703 1.00 83.94 94 ARG A CA 1
ATOM 721 C C . ARG A 1 94 ? 7.417 -6.407 -16.215 1.00 83.94 94 ARG A C 1
ATOM 723 O O . ARG A 1 94 ? 7.638 -5.286 -16.665 1.00 83.94 94 ARG A O 1
ATOM 730 N N . ALA A 1 95 ? 7.171 -7.458 -16.998 1.00 84.62 95 ALA A N 1
ATOM 731 C CA . ALA A 1 95 ? 7.116 -7.368 -18.455 1.00 84.62 95 ALA A CA 1
ATOM 732 C C . ALA A 1 95 ? 5.974 -6.450 -18.927 1.00 84.62 95 ALA A C 1
ATOM 734 O O . ALA A 1 95 ? 6.178 -5.613 -19.809 1.00 84.62 95 ALA A O 1
ATOM 735 N N . ARG A 1 96 ? 4.793 -6.538 -18.298 1.00 84.69 96 ARG A N 1
ATOM 736 C CA . ARG A 1 96 ? 3.654 -5.646 -18.580 1.00 84.69 96 ARG A CA 1
ATOM 737 C C . ARG A 1 96 ? 3.983 -4.187 -18.278 1.00 84.69 96 ARG A C 1
ATOM 739 O O . ARG A 1 96 ? 3.731 -3.327 -19.123 1.00 84.69 96 ARG A O 1
ATOM 746 N N . PHE A 1 97 ? 4.575 -3.907 -17.117 1.00 85.69 97 PHE A N 1
ATOM 747 C CA . PHE A 1 97 ? 4.986 -2.549 -16.759 1.00 85.69 97 PHE A CA 1
ATOM 748 C C . PHE A 1 97 ? 6.085 -2.012 -17.681 1.00 85.69 97 PHE A C 1
ATOM 750 O O . PHE A 1 97 ? 6.001 -0.865 -18.114 1.00 85.69 97 PHE A O 1
ATOM 757 N N . ALA A 1 98 ? 7.066 -2.838 -18.056 1.00 83.75 98 ALA A N 1
ATOM 758 C CA . ALA A 1 98 ? 8.106 -2.457 -19.010 1.00 83.75 98 ALA A CA 1
ATOM 759 C C . ALA A 1 98 ? 7.519 -2.100 -20.386 1.00 83.75 98 ALA A C 1
ATOM 761 O O . ALA A 1 98 ? 7.875 -1.072 -20.960 1.00 83.75 98 ALA A O 1
ATOM 762 N N . ALA A 1 99 ? 6.570 -2.896 -20.890 1.00 81.50 99 ALA A N 1
ATOM 763 C CA . ALA A 1 99 ? 5.889 -2.617 -22.152 1.00 81.50 99 ALA A CA 1
ATOM 764 C C . ALA A 1 99 ? 5.053 -1.326 -22.090 1.00 81.50 99 ALA A C 1
ATOM 766 O O . ALA A 1 99 ? 5.049 -0.545 -23.042 1.00 81.50 99 ALA A O 1
ATOM 767 N N . ALA A 1 100 ? 4.360 -1.073 -20.974 1.00 85.94 100 ALA A N 1
ATOM 768 C CA . ALA A 1 100 ? 3.631 0.178 -20.765 1.00 85.94 100 ALA A CA 1
ATOM 769 C C .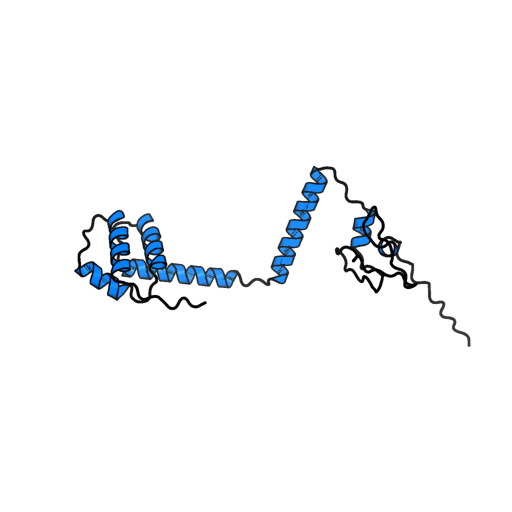 ALA A 1 100 ? 4.574 1.392 -20.712 1.00 85.94 100 ALA A C 1
ATOM 771 O O . ALA A 1 100 ? 4.313 2.397 -21.373 1.00 85.94 100 ALA A O 1
ATOM 772 N N . GLY A 1 101 ? 5.700 1.269 -20.003 1.00 87.62 101 GLY A N 1
ATOM 773 C CA . GLY A 1 101 ? 6.735 2.300 -19.946 1.00 87.62 101 GLY A CA 1
ATOM 774 C C . GLY A 1 101 ? 7.340 2.605 -21.317 1.00 87.62 101 GLY A C 1
ATOM 775 O O . GLY A 1 101 ? 7.479 3.771 -21.676 1.00 87.62 101 GLY A O 1
ATOM 776 N N . ALA A 1 102 ? 7.623 1.576 -22.124 1.00 83.75 102 ALA A N 1
ATOM 777 C CA . ALA A 1 102 ? 8.141 1.745 -23.482 1.00 83.75 102 ALA A CA 1
ATOM 778 C C . ALA A 1 102 ? 7.182 2.549 -24.378 1.00 83.75 102 ALA A C 1
ATOM 780 O O . ALA A 1 102 ? 7.626 3.447 -25.094 1.00 83.75 102 ALA A O 1
ATOM 781 N N . ARG A 1 103 ? 5.868 2.288 -24.291 1.00 83.94 103 ARG A N 1
ATOM 782 C CA . ARG A 1 103 ? 4.850 3.066 -25.022 1.00 83.94 103 ARG A CA 1
ATOM 783 C C . ARG A 1 103 ? 4.808 4.524 -24.571 1.00 83.94 103 ARG A C 1
ATOM 785 O O . ARG A 1 103 ? 4.780 5.412 -25.415 1.00 83.94 103 ARG A O 1
ATOM 792 N N . GLY A 1 104 ? 4.840 4.770 -23.260 1.00 87.56 104 GLY A N 1
ATOM 793 C CA . GLY A 1 104 ? 4.833 6.129 -22.712 1.00 87.56 104 GLY A CA 1
ATOM 794 C C . GLY A 1 104 ? 6.051 6.941 -23.152 1.00 87.56 104 GLY A C 1
ATOM 795 O O . GLY A 1 104 ? 5.909 8.064 -23.624 1.00 87.56 104 GLY A O 1
ATOM 796 N N . ILE A 1 105 ? 7.245 6.347 -23.075 1.00 85.06 105 ILE A N 1
ATOM 797 C CA . ILE A 1 105 ? 8.483 6.991 -23.531 1.00 85.06 105 ILE A CA 1
ATOM 798 C C . ILE A 1 105 ? 8.415 7.282 -25.034 1.00 85.06 105 ILE A C 1
ATOM 800 O O . ILE A 1 105 ? 8.728 8.393 -25.445 1.00 85.06 105 ILE A O 1
ATOM 804 N N . SER A 1 106 ? 7.963 6.327 -25.850 1.00 81.94 106 SER A N 1
ATOM 805 C CA . SER A 1 106 ? 7.824 6.535 -27.297 1.00 81.94 106 SER A CA 1
ATOM 806 C C . SER A 1 106 ? 6.864 7.684 -27.630 1.00 81.94 106 SER A C 1
ATOM 808 O O . SER A 1 106 ? 7.187 8.513 -28.478 1.00 81.94 106 SER A O 1
ATOM 810 N N . ALA A 1 107 ? 5.737 7.796 -26.918 1.00 84.31 107 ALA A N 1
ATOM 811 C CA . ALA A 1 107 ? 4.789 8.895 -27.098 1.00 84.31 107 ALA A CA 1
ATOM 812 C C . ALA A 1 107 ? 5.400 10.264 -26.751 1.00 84.31 107 ALA A C 1
ATOM 814 O O . ALA A 1 107 ? 5.186 11.231 -27.479 1.00 84.31 107 ALA A O 1
ATOM 815 N N . VAL A 1 108 ? 6.203 10.347 -25.683 1.00 87.44 108 VAL A N 1
ATOM 816 C CA . VAL A 1 108 ? 6.923 11.580 -25.318 1.00 87.44 108 VAL A CA 1
ATOM 817 C C . VAL A 1 108 ? 7.931 11.968 -26.400 1.00 87.44 108 VAL A C 1
ATOM 819 O O . VAL A 1 108 ? 7.986 13.131 -26.787 1.00 87.44 108 VAL A O 1
ATOM 822 N N . TYR A 1 109 ? 8.702 11.011 -26.921 1.00 84.31 109 TYR A N 1
ATOM 823 C CA . TYR A 1 109 ? 9.672 11.279 -27.989 1.00 84.31 109 TYR A CA 1
ATOM 824 C C . TYR A 1 109 ? 8.983 11.793 -29.258 1.00 84.31 109 TYR A C 1
ATOM 826 O O . TYR A 1 109 ? 9.424 12.790 -29.825 1.00 84.31 109 TYR A O 1
ATOM 834 N N . ALA A 1 110 ? 7.861 11.177 -29.643 1.00 84.38 110 ALA A N 1
ATOM 835 C CA . ALA A 1 110 ? 7.054 11.635 -30.769 1.00 84.38 110 ALA A CA 1
ATOM 836 C C . ALA A 1 110 ? 6.519 13.062 -30.554 1.00 84.38 110 ALA A C 1
ATOM 838 O O . ALA A 1 110 ? 6.633 13.897 -31.447 1.00 84.38 110 ALA A O 1
ATOM 839 N N . ALA A 1 111 ? 5.999 13.371 -29.361 1.00 87.88 111 ALA A N 1
ATOM 840 C CA . ALA A 1 111 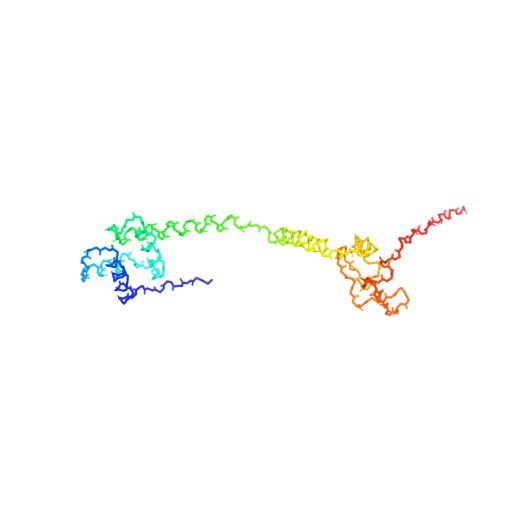? 5.489 14.704 -29.032 1.00 87.88 111 ALA A CA 1
ATOM 841 C C . ALA A 1 111 ? 6.580 15.791 -29.052 1.00 87.88 111 ALA A C 1
ATOM 843 O O . ALA A 1 111 ? 6.314 16.926 -29.433 1.00 87.88 111 ALA A O 1
ATOM 844 N N . MET A 1 112 ? 7.810 15.439 -28.673 1.00 91.38 112 MET A N 1
ATOM 845 C CA . MET A 1 112 ? 8.964 16.344 -28.696 1.00 91.38 112 MET A CA 1
ATOM 846 C C . MET A 1 112 ? 9.585 16.514 -30.091 1.00 91.38 112 MET A C 1
ATOM 848 O O . MET A 1 112 ? 10.544 17.271 -30.237 1.00 91.38 112 MET A O 1
ATOM 852 N N . GLY A 1 113 ? 9.099 15.788 -31.106 1.00 89.44 113 GLY A N 1
ATOM 853 C CA . GLY A 1 113 ? 9.736 15.733 -32.424 1.00 89.44 113 GLY A CA 1
ATOM 854 C C . GLY A 1 113 ? 11.118 15.069 -32.398 1.00 89.44 113 GLY A C 1
ATOM 855 O O . GLY A 1 113 ? 11.926 15.275 -33.300 1.00 89.44 113 GLY A O 1
ATOM 856 N N . TRP A 1 114 ? 11.425 14.295 -31.354 1.00 87.44 114 TRP A N 1
ATOM 857 C CA . TRP A 1 114 ? 12.674 13.549 -31.257 1.00 87.44 114 TRP A CA 1
ATOM 858 C C . TRP A 1 114 ? 12.538 12.247 -32.026 1.00 87.44 114 TRP A C 1
ATOM 860 O O . TRP A 1 114 ? 11.999 11.257 -31.527 1.00 87.44 114 TRP A O 1
ATOM 870 N N . GLU A 1 115 ? 13.049 12.244 -33.249 1.00 77.25 115 GLU A N 1
ATOM 871 C CA . GLU A 1 115 ? 13.034 11.052 -34.078 1.00 77.25 115 GLU A CA 1
ATOM 872 C C . GLU A 1 115 ? 14.036 10.014 -33.551 1.00 77.25 115 GLU A C 1
ATOM 874 O O . GLU A 1 115 ? 15.206 10.300 -33.265 1.00 77.25 115 GLU A O 1
ATOM 879 N N . HIS A 1 116 ? 13.571 8.776 -33.382 1.00 75.06 116 HIS A N 1
ATOM 880 C CA . HIS A 1 116 ? 14.468 7.670 -33.086 1.00 75.06 116 HIS A CA 1
ATOM 881 C C . HIS A 1 116 ? 15.352 7.412 -34.303 1.00 75.06 116 HIS A C 1
ATOM 883 O O . HIS A 1 116 ? 14.837 7.170 -35.384 1.00 75.06 116 HIS A O 1
ATOM 889 N N . ILE A 1 117 ? 16.671 7.383 -34.101 1.00 85.19 117 ILE A N 1
ATOM 890 C CA . ILE A 1 117 ? 17.646 6.990 -35.127 1.00 85.19 117 ILE A CA 1
ATOM 891 C C . ILE A 1 117 ? 17.255 5.593 -35.656 1.00 85.19 117 ILE A C 1
ATOM 893 O O . ILE A 1 117 ? 17.409 4.615 -34.910 1.00 85.19 117 ILE A O 1
ATOM 897 N N . PRO A 1 118 ? 16.728 5.465 -36.888 1.00 82.12 118 PRO A N 1
ATOM 898 C CA . PRO A 1 118 ? 16.120 4.224 -37.363 1.00 82.12 118 PRO A CA 1
ATOM 899 C C . PRO A 1 118 ? 17.145 3.091 -37.440 1.00 82.12 118 PRO A C 1
ATOM 901 O O . PRO A 1 118 ? 16.841 1.954 -37.069 1.00 82.12 118 PRO A O 1
ATOM 904 N N . GLU A 1 119 ? 18.398 3.414 -37.776 1.00 85.88 119 GLU A N 1
ATOM 905 C CA . GLU A 1 119 ? 19.497 2.446 -37.822 1.00 85.88 119 GLU A CA 1
ATOM 906 C C . GLU A 1 119 ? 19.759 1.828 -36.441 1.00 85.88 119 GLU A C 1
ATOM 908 O O . GLU A 1 119 ? 20.040 0.636 -36.304 1.00 85.88 119 GLU A O 1
ATOM 913 N N . ARG A 1 120 ? 19.607 2.627 -35.378 1.00 87.75 120 ARG A N 1
ATOM 914 C CA . ARG A 1 120 ? 19.781 2.168 -33.997 1.00 87.75 120 ARG A CA 1
ATOM 915 C C . ARG A 1 120 ? 18.656 1.225 -33.579 1.00 87.75 120 ARG A C 1
ATOM 917 O O . ARG A 1 120 ? 18.924 0.232 -32.903 1.00 87.75 120 ARG A O 1
ATOM 924 N N . SER A 1 121 ? 17.418 1.535 -33.956 1.00 86.12 121 SER A N 1
ATOM 925 C CA . SER A 1 121 ? 16.250 0.701 -33.653 1.00 86.12 121 SER A CA 1
ATOM 926 C C . SER A 1 121 ? 16.337 -0.652 -34.362 1.00 86.12 121 SER A C 1
ATOM 928 O O . SER A 1 121 ? 16.197 -1.686 -33.707 1.00 86.12 121 SER A O 1
ATOM 930 N N . ALA A 1 122 ? 16.675 -0.657 -35.656 1.00 86.50 122 ALA A N 1
ATOM 931 C CA . ALA A 1 122 ? 16.896 -1.880 -36.429 1.00 86.50 122 ALA A CA 1
ATOM 932 C C . ALA A 1 122 ? 18.026 -2.740 -35.828 1.00 86.50 122 ALA A C 1
ATOM 934 O O . ALA A 1 122 ? 17.860 -3.937 -35.595 1.00 86.50 122 ALA A O 1
ATO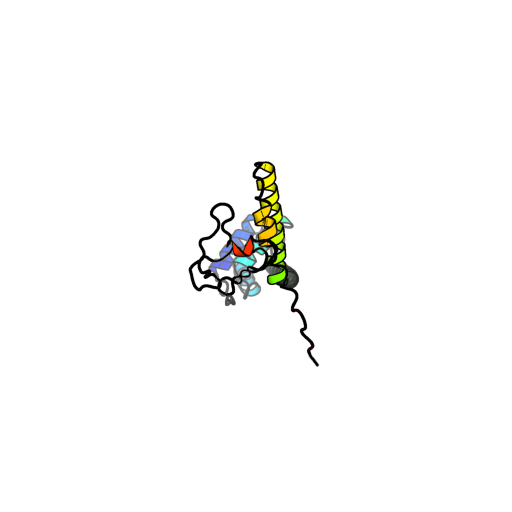M 935 N N . ALA A 1 123 ? 19.153 -2.123 -35.465 1.00 89.94 123 ALA A N 1
ATOM 936 C CA . ALA A 1 123 ? 20.281 -2.822 -34.853 1.00 89.94 123 ALA A CA 1
ATOM 937 C C . ALA A 1 123 ? 19.982 -3.397 -33.454 1.00 89.94 123 ALA A C 1
ATOM 939 O O . ALA A 1 123 ? 20.529 -4.438 -33.073 1.00 89.94 123 ALA A O 1
ATOM 940 N N . LEU A 1 124 ? 19.122 -2.744 -32.665 1.00 90.56 124 LEU A N 1
ATOM 941 C CA . LEU A 1 124 ? 18.705 -3.250 -31.355 1.00 90.56 124 LEU A CA 1
ATOM 942 C C . LEU A 1 124 ? 17.773 -4.461 -31.457 1.00 90.56 124 LEU A C 1
ATOM 944 O O . LEU A 1 124 ? 17.745 -5.246 -30.513 1.00 90.56 124 LEU A O 1
ATOM 948 N N . ALA A 1 125 ? 17.062 -4.660 -32.570 1.00 89.38 125 ALA A N 1
ATOM 949 C CA . ALA A 1 125 ? 16.165 -5.805 -32.756 1.00 89.38 125 ALA A CA 1
ATOM 950 C C . ALA A 1 125 ? 16.898 -7.162 -32.812 1.00 89.38 125 ALA A C 1
ATOM 952 O O . ALA A 1 125 ? 16.296 -8.201 -32.559 1.00 89.38 125 ALA A O 1
ATOM 953 N N . ARG A 1 126 ? 18.210 -7.160 -33.079 1.00 88.19 126 ARG A N 1
ATOM 954 C CA . ARG A 1 126 ? 19.065 -8.359 -33.133 1.00 88.19 126 ARG A CA 1
ATOM 955 C C . ARG A 1 126 ? 20.013 -8.460 -31.943 1.00 88.19 126 ARG A C 1
ATOM 957 O O . ARG A 1 126 ? 20.312 -7.457 -31.295 1.00 88.19 126 ARG A O 1
ATOM 964 N N . GLN A 1 127 ? 20.517 -9.660 -31.664 1.00 91.62 127 GLN A N 1
ATOM 965 C CA . GLN A 1 127 ? 21.597 -9.869 -30.695 1.00 91.62 127 GLN A CA 1
ATOM 966 C C . GLN A 1 127 ? 22.917 -9.269 -31.214 1.00 91.62 127 GLN A C 1
ATOM 968 O O . GLN A 1 127 ? 23.163 -9.232 -32.417 1.00 91.62 127 GLN A O 1
ATOM 973 N N . CYS A 1 128 ? 23.773 -8.769 -30.318 1.00 89.56 128 CYS A N 1
ATOM 974 C CA . CYS A 1 128 ? 25.104 -8.297 -30.699 1.00 89.56 128 CYS A CA 1
ATOM 975 C C . CYS A 1 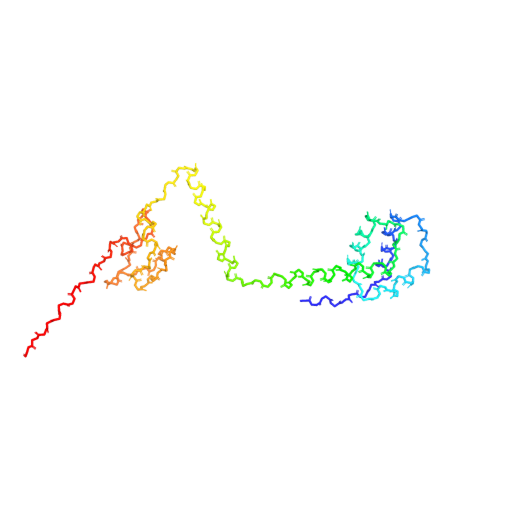128 ? 25.999 -9.488 -31.094 1.00 89.56 128 CYS A C 1
ATOM 977 O O . CYS A 1 128 ? 26.189 -10.364 -30.252 1.00 89.56 128 CYS A O 1
ATOM 979 N N . PRO A 1 129 ? 26.591 -9.497 -32.304 1.00 87.38 129 PRO A N 1
ATOM 980 C CA . PRO A 1 129 ? 27.384 -10.633 -32.787 1.00 87.38 129 PRO A CA 1
ATOM 981 C C . PRO A 1 129 ? 28.777 -10.727 -32.150 1.00 87.38 129 PRO A C 1
ATOM 983 O O . PRO A 1 129 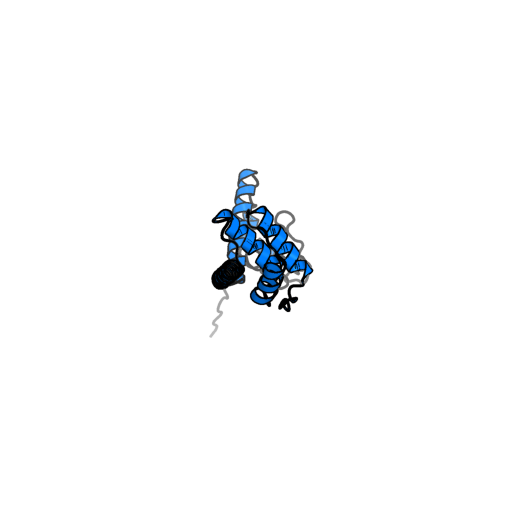? 29.448 -11.741 -32.283 1.00 87.38 129 PRO A O 1
ATOM 986 N N . LEU A 1 130 ? 29.230 -9.686 -31.443 1.00 84.44 130 LEU A N 1
ATOM 987 C CA . LEU A 1 130 ? 30.477 -9.768 -30.687 1.00 84.44 130 LEU A CA 1
ATOM 988 C C . LEU A 1 130 ? 30.289 -10.700 -29.493 1.00 84.44 130 LEU A C 1
ATOM 990 O O . LEU A 1 130 ? 29.552 -10.352 -28.570 1.00 84.44 130 LEU A O 1
ATOM 994 N N . GLU A 1 131 ? 31.015 -11.815 -29.479 1.00 81.56 131 GLU A N 1
ATOM 995 C CA . GLU A 1 131 ? 30.963 -12.835 -28.420 1.00 81.56 131 GLU A CA 1
ATOM 996 C C . GLU A 1 131 ? 31.187 -12.244 -27.023 1.00 81.56 131 GLU A C 1
ATOM 998 O O . GLU A 1 131 ? 30.467 -12.551 -26.078 1.00 81.56 131 GLU A O 1
ATOM 1003 N N . SER A 1 132 ? 32.128 -11.303 -26.917 1.00 83.75 132 SER A N 1
ATOM 1004 C CA . SER A 1 132 ? 32.438 -10.591 -25.670 1.00 83.75 132 SER A CA 1
ATOM 1005 C C . SER A 1 132 ? 31.321 -9.661 -25.179 1.00 83.75 132 SER A C 1
ATOM 1007 O O . SER A 1 132 ? 31.285 -9.309 -24.004 1.00 83.75 132 SER A O 1
ATOM 1009 N N . CYS A 1 133 ? 30.409 -9.239 -26.059 1.00 87.62 133 CYS A N 1
ATOM 1010 C CA . CYS A 1 133 ? 29.290 -8.367 -25.709 1.00 87.62 133 CYS A CA 1
ATOM 1011 C C . CYS A 1 133 ? 27.994 -9.161 -25.527 1.00 87.62 133 CYS A C 1
ATOM 1013 O O . CYS A 1 133 ? 27.281 -8.943 -24.549 1.00 87.62 133 CYS A O 1
ATOM 1015 N N . GLY A 1 134 ? 27.638 -10.008 -26.501 1.00 86.44 134 GLY A N 1
ATOM 1016 C CA . GLY A 1 134 ? 26.470 -10.895 -26.470 1.00 86.44 134 GLY A CA 1
ATOM 1017 C C . GLY A 1 134 ? 25.119 -10.221 -26.193 1.00 86.44 134 GLY A C 1
ATOM 1018 O O . GLY A 1 134 ? 24.147 -10.912 -25.888 1.00 86.44 134 GLY A O 1
ATOM 1019 N N . ALA A 1 135 ? 25.040 -8.884 -26.252 1.00 90.44 135 ALA A N 1
ATOM 1020 C CA . ALA A 1 135 ? 23.885 -8.124 -25.789 1.00 90.44 135 ALA A CA 1
ATOM 1021 C C . ALA A 1 135 ? 22.606 -8.556 -26.518 1.00 90.44 135 ALA A C 1
ATOM 1023 O O . ALA A 1 135 ? 22.542 -8.523 -27.748 1.00 90.44 135 ALA A O 1
ATOM 1024 N N . LYS A 1 136 ? 21.590 -8.938 -25.738 1.00 91.69 136 LYS A N 1
ATOM 1025 C CA . LYS A 1 136 ? 20.298 -9.432 -26.228 1.00 91.69 136 LYS A CA 1
ATOM 1026 C C . LYS A 1 136 ? 19.552 -8.374 -27.064 1.00 91.69 136 LYS A C 1
ATOM 1028 O O . LYS A 1 136 ? 19.835 -7.173 -26.929 1.00 91.69 136 LYS A O 1
ATOM 1033 N N . PRO A 1 137 ? 18.579 -8.788 -27.896 1.00 91.94 137 PRO A N 1
ATOM 1034 C CA . PRO A 1 137 ? 17.630 -7.868 -28.516 1.00 91.94 137 PRO A CA 1
ATOM 1035 C C . PRO A 1 137 ? 17.039 -6.874 -27.502 1.00 91.94 137 PRO A C 1
ATOM 1037 O O . PRO A 1 137 ? 16.742 -7.235 -26.364 1.00 91.94 137 PRO A O 1
ATOM 1040 N N . GLY A 1 138 ? 16.949 -5.602 -27.884 1.00 88.69 138 GLY A N 1
ATOM 1041 C CA . GLY A 1 138 ? 16.490 -4.486 -27.049 1.00 88.69 138 GLY A CA 1
ATOM 1042 C C . GLY A 1 138 ? 17.517 -3.943 -26.043 1.00 88.69 138 GLY A C 1
ATOM 1043 O O . GLY A 1 138 ? 17.391 -2.803 -25.597 1.00 88.69 138 GLY A O 1
ATOM 1044 N N . ALA A 1 139 ? 18.569 -4.696 -25.705 1.00 89.81 139 ALA A N 1
ATOM 1045 C CA . ALA A 1 139 ? 19.602 -4.251 -24.769 1.00 89.81 139 ALA A CA 1
ATOM 1046 C C . ALA A 1 139 ? 20.708 -3.447 -25.469 1.00 89.81 139 ALA A C 1
ATOM 1048 O O . ALA A 1 139 ? 21.141 -3.788 -26.571 1.00 89.81 139 ALA A O 1
ATOM 1049 N N . ARG A 1 140 ? 21.238 -2.409 -24.810 1.00 90.19 140 ARG A N 1
ATOM 1050 C CA . ARG A 1 140 ? 22.406 -1.660 -25.310 1.00 90.19 140 ARG A CA 1
ATOM 1051 C C . ARG A 1 140 ? 23.668 -2.528 -25.279 1.00 90.19 140 ARG A C 1
ATOM 1053 O O . ARG A 1 140 ? 23.818 -3.382 -24.409 1.00 90.19 140 ARG A O 1
ATOM 1060 N N . CYS A 1 141 ? 24.597 -2.272 -26.199 1.00 89.56 141 CYS A N 1
ATOM 1061 C CA . CYS A 1 141 ? 25.913 -2.908 -26.165 1.00 89.56 141 CYS A CA 1
ATOM 1062 C C . CYS A 1 141 ? 26.684 -2.524 -24.890 1.00 89.56 141 CYS A C 1
ATOM 1064 O O . CYS A 1 141 ? 26.723 -1.349 -24.505 1.00 89.56 141 CYS A O 1
ATOM 1066 N N . GLN A 1 142 ? 27.320 -3.512 -24.256 1.00 85.19 142 GLN A N 1
ATOM 1067 C CA . GLN A 1 142 ? 28.213 -3.293 -23.117 1.00 85.19 142 GLN A CA 1
ATOM 1068 C C . GLN A 1 142 ? 29.493 -2.566 -23.562 1.00 85.19 142 GLN A C 1
ATOM 1070 O O . GLN A 1 142 ? 29.867 -2.629 -24.728 1.00 85.19 142 GLN A O 1
ATOM 1075 N N . ARG A 1 143 ? 30.193 -1.889 -22.639 1.00 75.31 143 ARG A N 1
ATOM 1076 C CA . ARG A 1 143 ? 31.479 -1.213 -22.933 1.00 75.31 143 ARG A CA 1
ATOM 1077 C C . ARG A 1 143 ? 32.658 -2.180 -23.149 1.00 75.31 143 ARG A C 1
ATOM 1079 O O . ARG A 1 143 ? 33.750 -1.719 -23.451 1.00 75.31 143 ARG A O 1
ATOM 1086 N N . ILE A 1 144 ? 32.452 -3.486 -22.980 1.00 70.94 144 ILE A N 1
ATOM 1087 C CA . ILE A 1 144 ? 33.514 -4.505 -22.890 1.00 70.94 144 ILE A CA 1
ATOM 1088 C C . ILE A 1 144 ? 33.595 -5.345 -24.185 1.00 70.94 144 ILE A C 1
ATOM 1090 O O . ILE A 1 144 ? 33.919 -6.525 -24.162 1.00 70.94 144 ILE A O 1
ATOM 1094 N N . GLY A 1 145 ? 33.275 -4.764 -25.346 1.00 63.00 145 GLY A N 1
ATOM 1095 C CA . GLY A 1 145 ? 33.371 -5.475 -26.624 1.00 63.00 145 GLY A CA 1
ATOM 1096 C C . GLY A 1 145 ? 34.799 -5.484 -27.169 1.00 63.00 145 GLY A C 1
ATOM 1097 O O . GLY A 1 145 ? 35.354 -4.423 -27.442 1.00 63.00 145 GLY A O 1
ATOM 1098 N N . ARG A 1 146 ? 35.389 -6.661 -27.384 1.00 66.69 146 ARG A N 1
ATOM 1099 C CA . ARG A 1 146 ? 36.544 -6.846 -28.283 1.00 66.69 146 ARG A CA 1
ATOM 1100 C C . ARG A 1 146 ? 36.053 -7.325 -29.654 1.00 66.69 146 ARG A C 1
ATOM 1102 O O . ARG A 1 146 ? 35.092 -8.087 -29.711 1.00 66.69 146 ARG A O 1
ATOM 1109 N N . ASN A 1 147 ? 36.678 -6.877 -30.746 1.00 65.12 147 ASN A N 1
ATOM 1110 C CA . ASN A 1 147 ? 36.429 -7.399 -32.096 1.00 65.12 147 ASN A CA 1
ATOM 1111 C C . ASN A 1 147 ? 36.986 -8.825 -32.253 1.00 65.12 147 ASN A C 1
ATOM 1113 O O . ASN A 1 147 ? 37.721 -9.300 -31.390 1.00 65.12 147 ASN A O 1
ATOM 1117 N N . HIS A 1 148 ? 36.705 -9.476 -33.387 1.00 57.91 148 HIS A N 1
ATOM 1118 C CA . HIS A 1 148 ? 37.285 -10.785 -33.736 1.00 57.91 148 HIS A CA 1
ATOM 1119 C C . HIS A 1 148 ? 38.829 -10.791 -33.767 1.00 57.91 148 HIS A C 1
ATOM 1121 O O . HIS A 1 148 ? 39.439 -11.842 -33.641 1.00 57.91 148 HIS A O 1
ATOM 1127 N N . GLY A 1 149 ? 39.470 -9.620 -33.867 1.00 62.12 149 GLY A N 1
ATOM 1128 C CA . GLY A 1 149 ? 40.923 -9.447 -33.750 1.00 62.12 149 GLY A CA 1
ATOM 1129 C C . GLY A 1 149 ? 41.421 -9.131 -32.332 1.00 62.12 149 GLY A C 1
ATOM 1130 O O . GLY A 1 149 ? 42.541 -8.650 -32.179 1.00 62.12 149 GLY A O 1
ATOM 1131 N N . GLY A 1 150 ? 40.593 -9.305 -31.295 1.00 67.00 150 GLY A N 1
ATOM 1132 C CA . GLY A 1 150 ? 40.968 -9.111 -29.889 1.00 67.00 150 GLY A CA 1
ATOM 1133 C C . GLY A 1 150 ? 41.139 -7.656 -29.426 1.00 67.00 150 GLY A C 1
ATOM 1134 O O . GLY A 1 150 ? 41.488 -7.428 -28.267 1.00 67.00 150 GLY A O 1
ATOM 1135 N N . ARG A 1 151 ? 40.871 -6.657 -30.275 1.00 68.88 151 ARG A N 1
ATOM 1136 C CA . ARG A 1 151 ? 40.969 -5.223 -29.943 1.00 68.88 151 ARG A CA 1
ATOM 1137 C C . ARG A 1 151 ? 39.655 -4.698 -29.389 1.00 68.88 151 ARG A C 1
ATOM 1139 O O . ARG A 1 151 ? 38.597 -5.048 -29.904 1.00 68.88 151 ARG A O 1
ATOM 1146 N N . ALA A 1 152 ? 39.712 -3.817 -28.393 1.00 69.56 152 ALA A N 1
ATOM 1147 C CA . ALA A 1 152 ? 38.524 -3.125 -27.898 1.00 69.56 152 ALA A CA 1
ATOM 1148 C C . ALA A 1 152 ? 37.826 -2.383 -29.054 1.00 69.56 152 ALA A C 1
ATOM 1150 O O . ALA A 1 152 ? 38.438 -1.536 -29.705 1.00 69.56 152 ALA A O 1
ATOM 1151 N N . GLN A 1 153 ? 36.563 -2.713 -29.333 1.00 69.31 153 GLN A N 1
ATOM 1152 C CA . GLN A 1 153 ? 35.774 -1.946 -30.289 1.00 69.31 153 GLN A CA 1
ATOM 1153 C C . GLN A 1 153 ? 35.274 -0.678 -29.617 1.00 69.31 153 GLN A C 1
ATOM 1155 O O . GLN A 1 153 ? 34.546 -0.724 -28.623 1.00 69.31 153 GLN A O 1
ATOM 1160 N N . SER A 1 154 ? 35.617 0.461 -30.215 1.00 77.00 154 SER A N 1
ATOM 1161 C CA . SER A 1 154 ? 34.898 1.693 -29.927 1.00 77.00 154 SER A CA 1
ATOM 1162 C C . SER A 1 154 ? 33.449 1.545 -30.386 1.00 77.00 154 SER A C 1
ATOM 1164 O O . SER A 1 154 ? 33.157 0.916 -31.406 1.00 77.00 154 SER A O 1
ATOM 1166 N N . ARG A 1 155 ? 32.530 2.111 -29.607 1.00 87.19 155 ARG A N 1
ATOM 1167 C CA . ARG A 1 155 ? 31.119 2.181 -29.984 1.00 87.19 155 ARG A CA 1
ATOM 1168 C C . ARG A 1 155 ? 30.948 3.319 -30.974 1.00 87.19 155 ARG A C 1
ATOM 1170 O O . ARG A 1 155 ? 31.596 4.355 -30.839 1.00 87.19 155 ARG A O 1
ATOM 1177 N N . ASP A 1 156 ? 30.048 3.129 -31.923 1.00 86.25 156 ASP A N 1
ATOM 1178 C CA . ASP A 1 156 ? 29.631 4.197 -32.813 1.00 86.25 156 ASP A CA 1
ATOM 1179 C C . ASP A 1 156 ? 29.083 5.369 -31.971 1.00 86.25 156 ASP A C 1
ATOM 1181 O O . ASP A 1 156 ? 28.199 5.154 -31.134 1.00 86.25 156 ASP A O 1
ATOM 1185 N N . PRO A 1 157 ? 29.616 6.593 -32.116 1.00 84.75 157 PRO A N 1
ATOM 1186 C CA . PRO A 1 157 ? 29.257 7.711 -31.246 1.00 84.75 157 PRO A CA 1
ATOM 1187 C C . PRO A 1 157 ? 27.809 8.174 -31.446 1.00 84.75 157 PRO A C 1
ATOM 1189 O O . PRO A 1 157 ? 27.203 8.685 -30.505 1.00 84.75 157 PRO A O 1
ATOM 1192 N N . ARG A 1 158 ? 27.231 7.958 -32.635 1.00 85.81 158 ARG A N 1
ATOM 1193 C CA . ARG A 1 158 ? 25.858 8.357 -32.974 1.00 85.81 158 ARG A CA 1
ATOM 1194 C C . ARG A 1 158 ? 24.817 7.417 -32.356 1.00 85.81 158 ARG A C 1
ATOM 1196 O O . ARG A 1 158 ? 23.806 7.867 -31.825 1.00 85.81 158 ARG A O 1
ATOM 1203 N N . THR A 1 159 ? 25.049 6.110 -32.394 1.00 87.31 159 THR A N 1
ATOM 1204 C CA . THR A 1 159 ? 24.086 5.082 -31.952 1.00 87.31 159 THR A CA 1
ATOM 1205 C C . THR A 1 159 ? 24.425 4.469 -30.591 1.00 87.31 159 THR A C 1
ATOM 1207 O O . THR A 1 159 ? 23.555 3.892 -29.926 1.00 87.31 159 THR A O 1
ATOM 1210 N N . GLY A 1 160 ? 25.683 4.582 -30.158 1.00 88.12 160 GLY A N 1
ATOM 1211 C CA . GLY A 1 160 ? 26.222 3.949 -28.957 1.00 88.12 160 GLY A CA 1
ATOM 1212 C C . GLY A 1 160 ? 26.305 2.422 -29.049 1.00 88.12 160 GLY A C 1
ATOM 1213 O O . GLY A 1 160 ? 26.405 1.761 -28.011 1.00 88.12 160 GLY A O 1
ATOM 1214 N N . LEU A 1 161 ? 26.212 1.852 -30.254 1.00 90.75 161 LEU A N 1
ATOM 1215 C CA . LEU A 1 161 ? 26.277 0.413 -30.508 1.00 90.75 161 LEU A CA 1
ATOM 1216 C C . LEU A 1 161 ? 27.650 0.021 -31.058 1.00 90.75 161 LEU A C 1
ATOM 1218 O O . LEU A 1 161 ? 28.402 0.852 -31.558 1.00 90.75 161 LEU A O 1
ATOM 1222 N N . HIS A 1 162 ? 27.996 -1.259 -30.943 1.00 90.69 162 HIS A N 1
ATOM 1223 C CA . HIS A 1 162 ? 29.188 -1.767 -31.617 1.00 90.69 162 HIS A CA 1
ATOM 1224 C C . HIS A 1 162 ? 28.962 -1.754 -33.135 1.00 90.69 162 HIS A C 1
ATOM 1226 O O . HIS A 1 162 ? 27.888 -2.193 -33.555 1.00 90.69 162 HIS A O 1
ATOM 1232 N N . PRO A 1 163 ? 29.952 -1.341 -33.948 1.00 88.19 163 PRO A N 1
ATOM 1233 C CA . PRO A 1 163 ? 29.854 -1.365 -35.408 1.00 88.19 163 PRO A CA 1
ATOM 1234 C C . PRO A 1 163 ? 29.397 -2.717 -35.963 1.00 88.19 163 PRO A C 1
ATOM 1236 O O . PRO A 1 163 ? 28.555 -2.764 -36.850 1.00 88.19 163 PRO A O 1
ATOM 1239 N N . ALA A 1 164 ? 29.842 -3.825 -35.363 1.00 85.38 164 ALA A N 1
ATOM 1240 C CA . ALA A 1 164 ? 29.417 -5.171 -35.757 1.00 85.38 164 ALA A CA 1
ATOM 1241 C C . ALA A 1 164 ? 27.903 -5.423 -35.587 1.00 85.38 164 ALA A C 1
ATOM 1243 O O . ALA A 1 164 ? 27.334 -6.262 -36.269 1.00 85.38 164 ALA A O 1
ATOM 1244 N N . ARG A 1 165 ? 27.231 -4.702 -34.679 1.00 89.06 165 ARG A N 1
ATOM 1245 C CA . ARG A 1 165 ? 25.767 -4.754 -34.519 1.00 89.06 165 ARG A CA 1
ATOM 1246 C C . ARG A 1 165 ? 25.044 -3.771 -35.443 1.00 89.06 165 ARG A C 1
ATOM 1248 O O . ARG A 1 165 ? 23.823 -3.829 -35.517 1.00 89.06 165 ARG A O 1
ATOM 1255 N N . LEU A 1 166 ? 25.756 -2.855 -36.095 1.00 87.38 166 LEU A N 1
ATOM 1256 C CA . LEU A 1 166 ? 25.207 -1.920 -37.080 1.00 87.38 166 LEU A CA 1
ATOM 1257 C C . LEU A 1 166 ? 25.365 -2.449 -38.506 1.00 87.38 166 LEU A C 1
ATOM 1259 O O . LEU A 1 166 ? 24.457 -2.251 -39.298 1.00 87.38 166 LEU A O 1
ATOM 1263 N N . ALA A 1 167 ? 26.458 -3.161 -38.794 1.00 80.12 167 ALA A N 1
ATOM 1264 C CA . ALA A 1 167 ? 26.708 -3.786 -40.090 1.00 80.12 167 ALA A CA 1
ATOM 1265 C C . ALA A 1 167 ? 25.535 -4.676 -40.514 1.00 80.12 167 ALA A C 1
ATOM 1267 O O . ALA A 1 167 ? 24.971 -5.390 -39.679 1.00 80.12 167 ALA A O 1
ATOM 1268 N N . ASP A 1 168 ? 25.159 -4.644 -41.788 1.00 64.38 168 ASP A N 1
ATOM 1269 C CA . ASP A 1 168 ? 24.190 -5.592 -42.337 1.00 64.38 168 ASP A CA 1
ATOM 1270 C C . ASP A 1 168 ? 24.612 -7.030 -42.010 1.00 64.38 168 ASP A C 1
ATOM 1272 O O . ASP A 1 168 ? 25.803 -7.280 -41.778 1.00 64.38 168 ASP A O 1
ATOM 1276 N N . PRO A 1 169 ? 23.659 -7.971 -41.857 1.00 56.12 169 PRO A N 1
ATOM 1277 C CA . PRO A 1 169 ? 24.022 -9.364 -41.655 1.00 56.12 169 PRO A CA 1
ATOM 1278 C C . PRO A 1 169 ? 25.044 -9.744 -42.726 1.00 56.12 169 PRO A C 1
ATOM 1280 O O . PRO A 1 169 ? 24.771 -9.615 -43.915 1.00 56.12 169 PRO A O 1
ATOM 1283 N N . ILE A 1 170 ? 26.234 -10.156 -42.287 1.00 52.91 170 ILE A N 1
ATOM 1284 C CA . ILE A 1 170 ? 27.178 -10.835 -43.165 1.00 52.91 170 ILE A CA 1
ATOM 1285 C C . ILE A 1 170 ? 26.387 -12.046 -43.644 1.00 52.91 170 ILE A C 1
ATOM 1287 O O . ILE A 1 170 ? 26.068 -12.910 -42.822 1.00 52.91 170 ILE A O 1
ATOM 1291 N N . GLU A 1 171 ? 25.970 -12.053 -44.914 1.00 40.53 171 GLU A N 1
ATOM 1292 C CA . GLU A 1 171 ? 25.405 -13.254 -45.514 1.00 40.53 171 GLU A CA 1
ATOM 1293 C C . GLU A 1 171 ? 26.376 -14.385 -45.175 1.00 40.53 171 GLU A C 1
ATOM 1295 O O . GLU A 1 171 ? 27.582 -14.221 -45.402 1.00 40.53 171 GLU A O 1
ATOM 1300 N N . PRO A 1 172 ? 25.919 -15.470 -44.525 1.00 43.28 172 PRO A N 1
ATOM 1301 C CA . PRO A 1 172 ? 26.815 -16.565 -44.218 1.00 43.28 172 PRO A CA 1
ATOM 1302 C C . PRO A 1 172 ? 27.404 -17.011 -45.551 1.00 43.28 172 PRO A C 1
ATOM 1304 O O . PRO A 1 172 ? 26.656 -17.419 -46.438 1.00 43.28 172 PRO A O 1
ATOM 1307 N N . ALA A 1 173 ? 28.722 -16.842 -45.702 1.00 41.66 173 ALA A N 1
ATOM 1308 C CA . ALA A 1 173 ? 29.443 -17.236 -46.898 1.00 41.66 173 ALA A CA 1
ATOM 1309 C C . ALA A 1 173 ? 28.984 -18.648 -47.255 1.00 41.66 173 ALA A C 1
ATOM 1311 O O . ALA A 1 173 ? 29.094 -19.552 -46.421 1.00 41.66 173 ALA A O 1
ATOM 1312 N N . ALA A 1 174 ? 28.381 -18.792 -48.437 1.00 41.72 174 ALA A N 1
ATOM 1313 C CA . ALA A 1 174 ? 27.941 -20.074 -48.945 1.00 41.72 174 ALA A CA 1
ATOM 1314 C C . ALA A 1 174 ? 29.125 -21.033 -48.816 1.00 41.72 174 ALA A C 1
ATOM 1316 O O . ALA A 1 174 ? 30.165 -20.840 -49.443 1.00 41.72 174 ALA A O 1
ATOM 1317 N N . VAL A 1 175 ? 28.996 -22.009 -47.919 1.00 48.19 175 VAL A N 1
ATOM 1318 C CA . VAL A 1 175 ? 29.968 -23.084 -47.794 1.00 48.19 175 VAL A CA 1
ATOM 1319 C C . VAL A 1 175 ? 29.851 -23.857 -49.098 1.00 48.19 175 VAL A C 1
ATOM 1321 O O . VAL A 1 175 ? 28.904 -24.622 -49.281 1.00 48.19 175 VAL A O 1
ATOM 1324 N N . GLU A 1 176 ? 30.763 -23.593 -50.035 1.00 44.50 176 GLU A N 1
ATOM 1325 C CA . GLU A 1 176 ? 30.956 -24.423 -51.215 1.00 44.50 176 GLU A CA 1
ATOM 1326 C C . GLU A 1 176 ? 31.269 -25.834 -50.718 1.00 44.50 176 GLU A C 1
ATOM 1328 O O . GLU A 1 176 ? 32.361 -26.132 -50.231 1.00 44.50 176 GLU A O 1
ATOM 1333 N N . ALA A 1 177 ? 30.260 -26.700 -50.783 1.00 47.03 177 ALA A N 1
ATOM 1334 C CA . ALA A 1 177 ? 30.414 -28.129 -50.614 1.00 47.03 177 ALA A CA 1
ATOM 1335 C C . ALA A 1 177 ? 31.227 -28.652 -51.806 1.00 47.03 177 ALA A C 1
ATOM 1337 O O . ALA A 1 177 ? 30.679 -29.116 -52.804 1.00 47.03 177 ALA A O 1
ATOM 1338 N N . GLY A 1 178 ? 32.550 -28.535 -51.703 1.00 41.25 178 GLY A N 1
ATOM 1339 C CA . GLY A 1 178 ? 33.504 -29.221 -52.558 1.00 41.25 178 GLY A CA 1
ATOM 1340 C C . GLY A 1 178 ? 33.432 -30.721 -52.299 1.00 41.25 178 GLY A C 1
ATOM 1341 O O . GLY A 1 178 ? 34.192 -31.261 -51.501 1.00 41.25 178 GLY A O 1
ATOM 1342 N N . ALA A 1 179 ? 32.489 -31.385 -52.964 1.00 45.41 179 ALA A N 1
ATOM 1343 C CA . ALA A 1 179 ? 32.564 -32.807 -53.234 1.00 45.41 179 ALA A CA 1
ATOM 1344 C C . ALA A 1 179 ? 33.578 -33.007 -54.369 1.00 45.41 179 ALA A C 1
ATOM 1346 O O . ALA A 1 179 ? 33.287 -32.685 -55.519 1.00 45.41 179 ALA A O 1
ATOM 1347 N N . SER A 1 180 ? 34.755 -33.534 -54.040 1.00 48.78 180 SER A N 1
ATOM 1348 C CA . SER A 1 180 ? 35.634 -34.166 -55.024 1.00 48.78 180 SER A CA 1
ATOM 1349 C C . SER A 1 180 ? 35.746 -35.650 -54.710 1.00 48.78 180 SER A C 1
ATOM 1351 O O . SER A 1 180 ? 35.969 -36.036 -53.561 1.00 48.78 180 SER A O 1
ATOM 1353 N N . ALA A 1 181 ? 35.497 -36.403 -55.779 1.00 49.34 181 ALA A N 1
ATOM 1354 C CA . ALA A 1 181 ? 35.479 -37.849 -55.953 1.00 49.34 181 ALA A CA 1
ATOM 1355 C C . ALA A 1 181 ? 36.793 -38.559 -55.605 1.00 49.34 181 ALA A C 1
ATOM 1357 O O . ALA A 1 181 ? 37.862 -37.910 -55.685 1.00 49.34 181 ALA A O 1
#

Organism: NCBI:txid1045776

Sequence (181 aa):
MSDSGQLMTRTDVTKLLTLTSSFSRRAMGEVDLLRWQHDLAGYGLTECEAAIYAHAKTNPDGITPTVIIARIKQARRAKEARTLRVVGDPQAERARFAAAGARGISAVYAAMGWEHIPERSAALARQCPLESCGAKPGARCQRIGRNHGGRAQSRDPRTGLHPARLADPIEPAAVEAGASA

Radius of gyration: 33.48 Å; chains: 1; bounding box: 66×54×91 Å